Protein AF-X1AXI5-F1 (afdb_monomer_lite)

Radius of gyration: 15.53 Å; chains: 1; bounding box: 26×20×42 Å

Organism: NCBI:txid412755

Structure (mmCIF, N/CA/C/O backbone):
data_AF-X1AXI5-F1
#
_entry.id   AF-X1AXI5-F1
#
loop_
_atom_site.group_PDB
_atom_site.id
_atom_site.type_symbol
_atom_site.label_atom_id
_atom_site.label_alt_id
_atom_site.label_comp_id
_atom_site.label_asym_id
_atom_site.label_entity_id
_atom_site.label_seq_id
_atom_site.pdbx_PDB_ins_code
_atom_site.Cartn_x
_atom_site.Cartn_y
_atom_site.Cartn_z
_atom_site.occupancy
_atom_site.B_iso_or_equiv
_atom_site.auth_seq_id
_atom_site.auth_comp_id
_atom_site.auth_asym_id
_atom_site.auth_atom_id
_atom_site.pdbx_PDB_model_num
ATOM 1 N N . MET A 1 1 ? -14.610 -12.385 16.531 1.00 49.81 1 MET A N 1
ATOM 2 C CA . MET A 1 1 ? -13.505 -11.524 16.052 1.00 49.81 1 MET A CA 1
ATOM 3 C C . MET A 1 1 ? -13.190 -10.540 17.168 1.00 49.81 1 MET A C 1
ATOM 5 O O . MET A 1 1 ? -14.058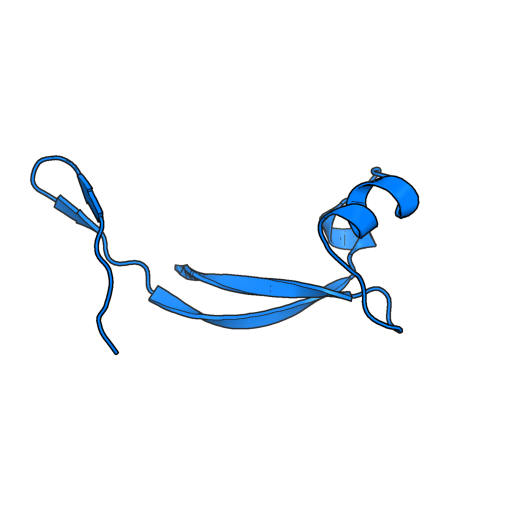 -9.747 17.498 1.00 49.81 1 MET A O 1
ATOM 9 N N . SER A 1 2 ? -12.035 -10.650 17.828 1.00 55.06 2 SER A N 1
ATOM 10 C CA . SER A 1 2 ? -11.647 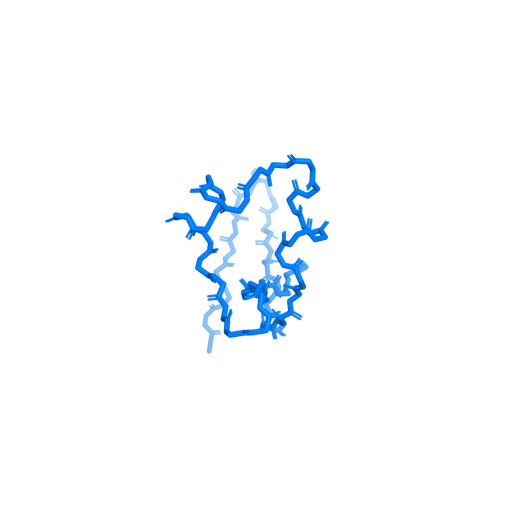-9.664 18.847 1.00 55.06 2 SER A CA 1
ATOM 11 C C . SER A 1 2 ? -11.213 -8.380 18.140 1.00 55.06 2 SER A C 1
ATOM 13 O O . SER A 1 2 ? -10.284 -8.418 17.332 1.00 55.06 2 SER A O 1
ATOM 15 N N . LEU A 1 3 ? -11.899 -7.264 18.396 1.00 66.38 3 LEU A N 1
ATOM 16 C CA . LEU A 1 3 ? -11.444 -5.946 17.959 1.00 66.38 3 LEU A CA 1
ATOM 17 C C . LEU A 1 3 ? -10.278 -5.536 18.858 1.00 66.38 3 LEU A C 1
ATOM 19 O O . LEU A 1 3 ? -10.465 -5.138 20.010 1.00 66.38 3 LEU A O 1
ATOM 23 N N . ASN A 1 4 ? -9.064 -5.665 18.330 1.00 80.69 4 ASN A N 1
ATOM 24 C CA . ASN A 1 4 ? -7.888 -5.111 18.985 1.00 80.69 4 ASN A CA 1
ATOM 25 C C . ASN A 1 4 ? -8.056 -3.588 19.047 1.00 80.69 4 ASN A C 1
ATOM 27 O O . ASN A 1 4 ? -8.318 -2.951 18.027 1.00 80.69 4 ASN A O 1
ATOM 31 N N . HIS A 1 5 ? -7.928 -3.023 20.245 1.00 89.31 5 HIS A N 1
ATOM 32 C CA . HIS A 1 5 ? -8.015 -1.587 20.471 1.00 89.31 5 HIS A CA 1
ATOM 33 C C . HIS A 1 5 ? -6.680 -1.064 20.989 1.00 89.31 5 HIS A C 1
ATOM 35 O O . HIS A 1 5 ? -5.982 -1.743 21.742 1.00 89.31 5 HIS A O 1
ATOM 41 N N . LEU A 1 6 ? -6.331 0.148 20.573 1.00 94.06 6 LEU A N 1
ATOM 42 C CA . LEU A 1 6 ? -5.185 0.883 21.084 1.00 94.06 6 LEU A CA 1
ATOM 43 C C . LEU A 1 6 ? -5.664 1.813 22.199 1.00 94.06 6 LEU A C 1
ATOM 45 O O . LEU A 1 6 ? -6.581 2.610 21.997 1.00 94.06 6 LEU A O 1
ATOM 49 N N . SER A 1 7 ? -5.033 1.739 23.365 1.00 96.31 7 SER A N 1
ATOM 50 C CA . SER A 1 7 ? -5.259 2.709 24.437 1.00 96.31 7 SER A CA 1
ATOM 51 C C . SER A 1 7 ? -4.350 3.918 24.233 1.00 96.31 7 SER A C 1
ATOM 53 O O . SER A 1 7 ? -3.129 3.776 24.220 1.00 96.31 7 SER A O 1
ATOM 55 N N . LEU A 1 8 ? -4.940 5.106 24.098 1.00 95.88 8 LEU A N 1
ATOM 56 C CA . LEU A 1 8 ? -4.224 6.376 23.987 1.00 95.88 8 LEU A CA 1
ATOM 57 C C . LEU A 1 8 ? -4.705 7.326 25.087 1.00 95.88 8 LEU A C 1
ATOM 59 O O . LEU A 1 8 ? -5.733 7.996 24.966 1.00 95.88 8 LEU A O 1
ATOM 63 N N . GLY A 1 9 ? -3.970 7.349 26.201 1.00 96.25 9 GLY A N 1
ATOM 64 C CA . GLY A 1 9 ? -4.378 8.068 27.406 1.00 96.25 9 GLY A CA 1
ATOM 65 C C . GLY A 1 9 ? -5.720 7.549 27.928 1.00 96.25 9 GLY A C 1
ATOM 66 O O . GLY A 1 9 ? -5.828 6.396 28.335 1.00 96.25 9 GLY A O 1
ATOM 67 N N . LYS A 1 10 ? -6.749 8.404 27.900 1.00 96.75 10 LYS A N 1
ATOM 68 C CA . LYS A 1 10 ? -8.117 8.056 28.326 1.00 96.75 10 LYS A CA 1
ATOM 69 C C . LYS A 1 10 ? -8.969 7.437 27.212 1.00 96.75 10 LYS A C 1
ATOM 71 O O . LYS A 1 10 ? -10.079 6.988 27.484 1.00 96.75 10 LYS A O 1
ATOM 76 N N . PHE A 1 11 ? -8.485 7.432 25.971 1.00 96.69 11 PHE A N 1
ATOM 77 C CA . PHE A 1 11 ? -9.246 6.959 24.819 1.00 96.69 11 PHE A CA 1
ATOM 78 C C . PHE A 1 11 ? -8.922 5.508 24.479 1.00 96.69 11 PHE A C 1
ATOM 80 O O . PHE A 1 11 ? -7.774 5.072 24.575 1.00 96.69 11 PHE A O 1
ATOM 87 N N . LYS A 1 12 ? -9.945 4.783 24.018 1.00 95.94 12 LYS A N 1
ATOM 88 C CA . LYS A 1 12 ? -9.807 3.484 23.355 1.00 95.94 12 LYS A CA 1
ATOM 89 C C . LYS A 1 12 ? -10.098 3.675 21.873 1.00 95.94 12 LYS A C 1
ATOM 91 O O . LYS A 1 12 ? -11.211 4.044 21.511 1.00 95.94 12 LYS A O 1
ATOM 96 N N . ILE A 1 13 ? -9.093 3.447 21.040 1.00 94.81 13 ILE A N 1
ATOM 97 C CA . ILE A 1 13 ? -9.177 3.572 19.587 1.00 94.81 13 ILE A CA 1
ATOM 98 C C . ILE A 1 13 ? -9.397 2.181 19.010 1.00 94.81 13 ILE A C 1
ATOM 100 O O . ILE A 1 13 ? -8.611 1.269 19.265 1.00 94.81 13 ILE A O 1
ATOM 104 N N . TYR A 1 14 ? -10.452 2.029 18.220 1.00 94.00 14 TYR A N 1
ATOM 105 C CA . TYR A 1 14 ? -10.791 0.785 17.543 1.00 94.00 14 TYR A CA 1
ATOM 106 C C . TYR A 1 14 ? -10.500 0.956 16.059 1.00 94.00 14 TYR A C 1
ATOM 108 O O . TYR A 1 14 ? -11.058 1.851 15.437 1.00 94.00 14 TYR A O 1
ATOM 116 N N . GLY A 1 15 ? -9.634 0.107 15.508 1.00 92.31 15 GLY A N 1
ATOM 117 C CA 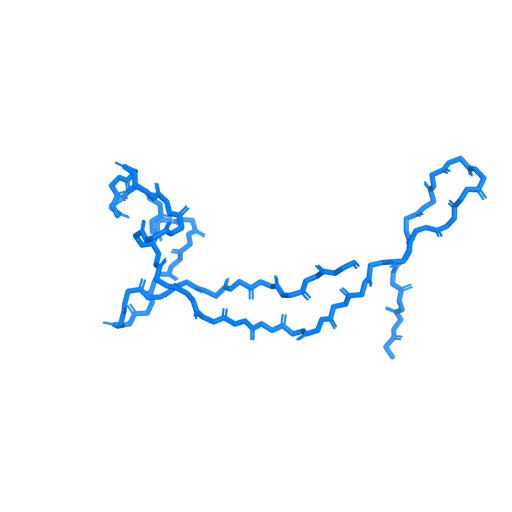. GLY A 1 15 ? -9.448 0.038 14.062 1.00 92.31 15 GLY A CA 1
ATOM 118 C C . GLY A 1 15 ? -10.520 -0.850 13.442 1.00 92.31 15 GLY A C 1
ATOM 119 O O . GLY A 1 15 ? -10.675 -2.005 13.851 1.00 92.31 15 GLY A O 1
ATOM 120 N N . VAL A 1 16 ? -11.233 -0.335 12.448 1.00 91.69 16 VAL A N 1
ATOM 121 C CA . VAL A 1 16 ? -12.187 -1.098 11.642 1.00 91.69 16 VAL A CA 1
ATOM 122 C C . VAL A 1 16 ? -11.449 -1.641 10.424 1.00 91.69 16 VAL A C 1
ATOM 124 O O . VAL A 1 16 ? -10.779 -0.896 9.717 1.00 91.69 16 VAL A O 1
ATOM 127 N N . ARG A 1 17 ? -11.541 -2.954 10.189 1.00 91.69 17 ARG A N 1
ATOM 128 C CA . ARG A 1 17 ? -10.939 -3.619 9.024 1.00 91.69 17 ARG A CA 1
ATOM 129 C C . ARG A 1 17 ? -12.038 -4.137 8.108 1.00 91.69 17 ARG A C 1
ATOM 131 O O . ARG A 1 17 ? -12.752 -5.052 8.504 1.00 91.69 17 ARG A O 1
ATOM 138 N N . ASP A 1 18 ? -12.102 -3.616 6.890 1.00 93.69 18 ASP A N 1
ATOM 139 C CA . ASP A 1 18 ? -13.110 -3.973 5.879 1.00 93.69 18 ASP A CA 1
ATOM 140 C C . ASP A 1 18 ? -12.524 -4.847 4.750 1.00 93.69 18 ASP A C 1
ATOM 142 O O . ASP A 1 18 ? -12.914 -4.807 3.588 1.00 93.69 18 ASP A O 1
ATOM 146 N N . GLY A 1 19 ? -11.506 -5.644 5.083 1.00 94.25 19 GLY A N 1
ATOM 147 C CA . GLY A 1 19 ? -10.862 -6.555 4.140 1.00 94.25 19 GLY A CA 1
ATOM 148 C C . GLY A 1 19 ? -9.774 -5.897 3.291 1.00 94.25 19 GLY A C 1
ATOM 149 O O . GLY A 1 19 ? -8.947 -5.131 3.794 1.00 94.25 19 GLY A O 1
ATOM 150 N N . PHE A 1 20 ? -9.702 -6.290 2.018 1.00 96.75 20 PHE A N 1
ATOM 151 C CA . PHE A 1 20 ? -8.607 -5.933 1.117 1.00 96.7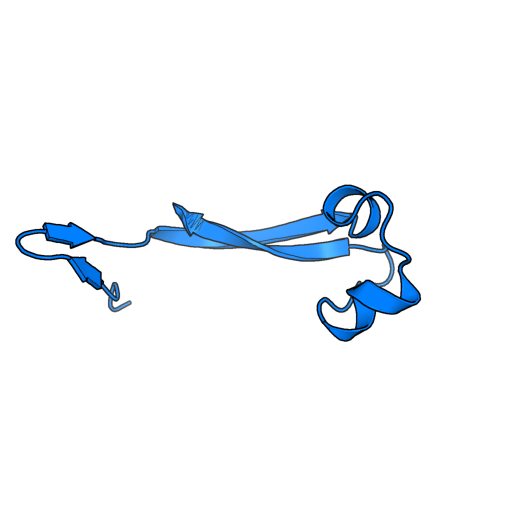5 20 PHE A CA 1
ATOM 152 C C . PHE A 1 20 ? -9.108 -5.591 -0.280 1.00 96.75 20 PHE A C 1
ATOM 154 O O . PHE A 1 20 ? -10.084 -6.166 -0.753 1.00 96.75 20 PHE A O 1
ATOM 161 N N . PHE A 1 21 ? -8.350 -4.748 -0.972 1.00 96.56 21 PHE A N 1
ATOM 162 C CA . PHE A 1 21 ? -8.529 -4.454 -2.388 1.00 96.56 21 PHE A CA 1
ATOM 163 C C . PHE A 1 21 ? -7.188 -4.519 -3.125 1.00 96.56 21 PHE A C 1
ATOM 1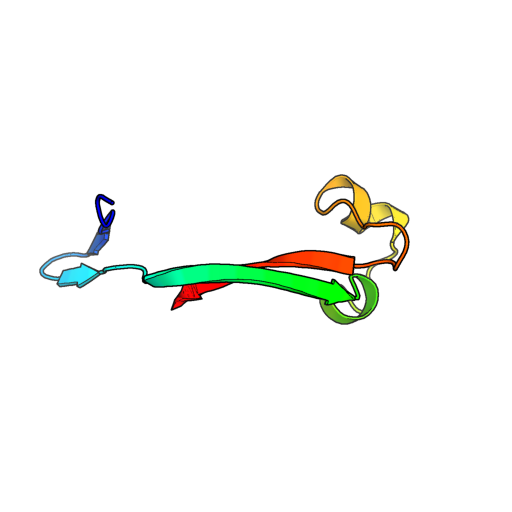65 O O . PHE A 1 21 ? -6.119 -4.507 -2.508 1.00 96.56 21 PHE A O 1
ATOM 172 N N . TYR A 1 22 ? -7.252 -4.629 -4.450 1.00 98.00 22 TYR A N 1
ATOM 173 C CA . TYR A 1 22 ? -6.082 -4.676 -5.321 1.00 98.00 22 TYR A CA 1
ATOM 174 C C . TYR A 1 22 ? -6.010 -3.389 -6.130 1.00 98.00 22 TYR A C 1
ATOM 176 O O . TYR A 1 22 ? -6.989 -2.999 -6.761 1.00 98.00 22 TYR A O 1
ATOM 184 N N . LEU A 1 23 ? -4.849 -2.742 -6.114 1.00 98.25 23 LEU A N 1
ATOM 185 C CA . LEU A 1 23 ? -4.611 -1.483 -6.815 1.00 98.25 23 LEU A CA 1
ATOM 186 C C . LEU A 1 23 ? -3.307 -1.560 -7.597 1.00 98.25 23 LEU A C 1
ATOM 188 O O . LEU A 1 23 ? -2.381 -2.242 -7.159 1.00 98.25 23 LEU A O 1
ATOM 192 N N . ASP A 1 24 ? -3.228 -0.866 -8.733 1.00 98.44 24 ASP A N 1
ATOM 193 C CA . ASP A 1 24 ? -1.995 -0.790 -9.515 1.00 98.44 24 ASP A CA 1
ATOM 194 C C . ASP A 1 24 ? -0.829 -0.291 -8.646 1.00 98.44 24 ASP A C 1
ATOM 196 O O . ASP A 1 24 ? -0.888 0.768 -8.015 1.00 98.44 24 ASP A O 1
ATOM 200 N N . GLY A 1 25 ? 0.240 -1.087 -8.593 1.00 98.31 25 GLY A N 1
ATOM 201 C CA . GLY A 1 25 ? 1.410 -0.775 -7.782 1.00 98.31 25 GLY A CA 1
ATOM 202 C C . GLY A 1 25 ? 2.147 0.465 -8.285 1.00 98.31 25 GLY A C 1
ATOM 203 O O . GLY A 1 25 ? 2.660 1.237 -7.481 1.00 98.31 25 GLY A O 1
ATOM 204 N N . GLY A 1 26 ? 2.159 0.701 -9.601 1.00 98.25 26 GLY A N 1
ATOM 205 C CA . GLY A 1 26 ? 2.756 1.901 -10.188 1.00 98.25 26 GLY A CA 1
ATOM 206 C C . GLY A 1 26 ? 2.039 3.174 -9.740 1.00 98.25 26 GLY A C 1
ATOM 207 O O . GLY A 1 26 ? 2.689 4.113 -9.294 1.00 98.25 26 GLY A O 1
ATOM 208 N N . ALA A 1 27 ? 0.707 3.175 -9.758 1.00 98.00 27 ALA A N 1
ATOM 209 C CA . ALA A 1 27 ? -0.113 4.277 -9.269 1.00 98.00 27 ALA A CA 1
ATOM 210 C C . ALA A 1 27 ? 0.130 4.563 -7.777 1.00 98.00 27 ALA A C 1
ATOM 212 O O . ALA A 1 27 ? 0.184 5.722 -7.374 1.00 98.00 27 ALA A O 1
ATOM 213 N N . MET A 1 28 ? 0.337 3.521 -6.965 1.00 98.12 28 MET A N 1
ATOM 214 C CA . MET A 1 28 ? 0.618 3.666 -5.532 1.00 98.12 28 MET A CA 1
ATOM 215 C C . MET A 1 28 ? 2.013 4.200 -5.214 1.00 98.12 28 MET A C 1
ATOM 217 O O . MET A 1 28 ? 2.181 4.945 -4.249 1.00 98.12 28 M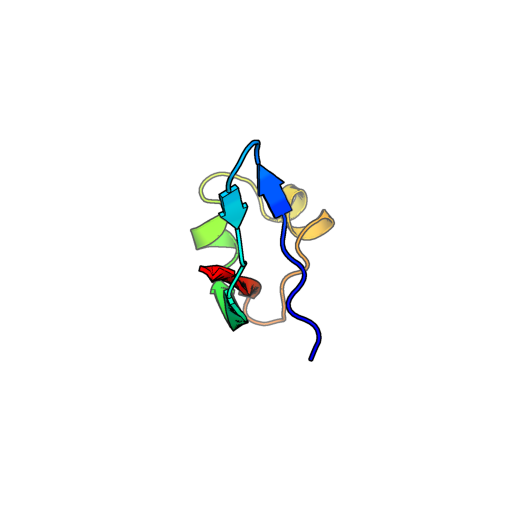ET A O 1
ATOM 221 N N . PHE A 1 29 ? 3.019 3.795 -5.988 1.00 98.19 29 PHE A N 1
ATOM 222 C CA . PHE A 1 29 ? 4.419 4.132 -5.725 1.00 98.19 29 PHE A CA 1
ATOM 223 C C . PHE A 1 29 ? 4.960 5.268 -6.607 1.00 98.19 29 PHE A C 1
ATOM 225 O O . PHE A 1 29 ? 6.077 5.739 -6.383 1.00 98.19 29 PHE A O 1
ATOM 232 N N . GLY A 1 30 ? 4.173 5.744 -7.574 1.00 97.75 30 GLY A N 1
ATOM 233 C CA . GLY A 1 30 ? 4.476 6.888 -8.426 1.00 97.75 30 GLY A CA 1
ATOM 234 C C . GLY A 1 30 ? 5.814 6.740 -9.148 1.00 97.75 30 GLY A C 1
ATOM 235 O O . GLY A 1 30 ? 6.024 5.819 -9.933 1.00 97.75 30 GLY A O 1
ATOM 236 N N . VAL A 1 31 ? 6.738 7.659 -8.864 1.00 97.94 31 VAL A N 1
ATOM 237 C CA . VAL A 1 31 ? 8.066 7.710 -9.499 1.00 97.94 31 VAL A CA 1
ATOM 238 C C . VAL A 1 31 ? 9.009 6.583 -9.063 1.00 97.94 31 VAL A C 1
ATOM 240 O O . VAL A 1 31 ? 10.074 6.420 -9.656 1.00 97.94 31 VAL A O 1
ATOM 243 N N . VAL A 1 32 ? 8.671 5.815 -8.021 1.00 98.12 32 VAL A N 1
ATOM 244 C CA . VAL A 1 32 ? 9.561 4.770 -7.502 1.00 98.12 32 VAL A CA 1
ATOM 245 C C . VAL A 1 32 ? 9.581 3.573 -8.467 1.00 98.12 32 VAL A C 1
ATOM 247 O O . VAL A 1 32 ? 8.533 2.982 -8.739 1.00 98.12 32 VAL A O 1
ATOM 250 N N . PRO A 1 33 ? 10.761 3.136 -8.950 1.00 98.31 33 PRO A N 1
ATOM 251 C CA . PRO A 1 33 ? 10.861 2.003 -9.866 1.00 98.31 33 PRO A CA 1
ATOM 252 C C . PRO A 1 33 ? 10.316 0.694 -9.285 1.00 98.31 33 PRO A C 1
ATOM 254 O O . PRO A 1 33 ? 10.613 0.338 -8.139 1.00 98.31 33 PRO A O 1
ATOM 257 N N . LYS A 1 34 ? 9.621 -0.090 -10.124 1.00 98.25 34 LYS A N 1
ATOM 258 C CA . LYS A 1 34 ? 9.059 -1.406 -9.760 1.00 98.25 34 LYS A CA 1
ATOM 259 C C . LYS A 1 34 ? 10.059 -2.332 -9.095 1.00 98.25 34 LYS A C 1
ATOM 261 O O . LYS A 1 34 ? 9.745 -2.955 -8.087 1.00 98.25 34 LYS A O 1
ATOM 266 N N . VAL A 1 35 ? 11.288 -2.368 -9.602 1.00 98.06 35 VAL A N 1
ATOM 267 C CA . VAL A 1 35 ? 12.365 -3.203 -9.054 1.00 98.06 35 VAL A CA 1
ATOM 268 C C . VAL A 1 35 ? 12.683 -2.915 -7.584 1.00 98.06 35 VAL A C 1
ATOM 270 O O . VAL A 1 35 ? 13.184 -3.804 -6.899 1.00 98.06 35 VAL A O 1
ATOM 273 N N . LEU A 1 36 ? 12.384 -1.711 -7.086 1.00 98.31 36 LEU A N 1
ATOM 274 C CA . LEU A 1 36 ? 12.587 -1.339 -5.689 1.00 98.31 36 LEU A CA 1
ATOM 275 C C . LEU A 1 36 ? 11.370 -1.694 -4.835 1.00 98.31 36 LEU A C 1
ATOM 277 O O . LEU A 1 36 ? 11.517 -2.420 -3.851 1.00 98.31 36 LEU A O 1
ATOM 281 N N . TRP A 1 37 ? 10.173 -1.227 -5.205 1.00 98.12 37 TRP A N 1
ATOM 282 C CA . TRP A 1 37 ? 8.994 -1.404 -4.353 1.00 98.12 37 TRP A CA 1
ATOM 283 C C . TRP A 1 37 ? 8.448 -2.837 -4.360 1.00 98.12 37 TRP A C 1
ATOM 285 O O . TRP A 1 37 ? 7.959 -3.293 -3.323 1.00 98.12 37 TRP A O 1
ATOM 295 N N . GLN A 1 38 ? 8.607 -3.596 -5.455 1.00 98.25 38 GLN A N 1
ATOM 296 C CA . GLN A 1 38 ? 8.075 -4.966 -5.547 1.00 98.25 38 GLN A CA 1
ATOM 297 C C . GLN A 1 38 ? 8.737 -5.940 -4.566 1.00 98.25 38 GLN A C 1
ATOM 299 O O . GLN A 1 38 ? 8.170 -6.979 -4.243 1.00 98.25 38 GLN A O 1
ATOM 304 N N . LYS A 1 39 ? 9.930 -5.594 -4.060 1.00 97.25 39 LYS A N 1
ATOM 305 C CA . LYS A 1 39 ? 10.629 -6.367 -3.024 1.00 97.25 39 LYS A CA 1
ATOM 306 C C . LYS A 1 39 ? 9.842 -6.407 -1.714 1.00 97.25 39 LYS A C 1
ATOM 308 O O . LYS A 1 39 ? 9.922 -7.389 -0.987 1.00 97.25 39 LYS A O 1
ATOM 313 N N . LYS A 1 40 ? 9.113 -5.328 -1.406 1.00 97.44 40 LYS A N 1
ATOM 314 C CA . LYS A 1 40 ? 8.327 -5.184 -0.173 1.00 97.44 40 LYS A CA 1
ATOM 315 C C . LYS A 1 40 ? 6.837 -5.420 -0.400 1.00 97.44 40 LYS A C 1
ATOM 317 O O . LYS A 1 40 ? 6.171 -5.955 0.480 1.00 97.44 40 LYS A O 1
ATOM 322 N N . TYR A 1 41 ? 6.329 -5.041 -1.569 1.00 97.75 41 TYR A N 1
ATOM 323 C CA . TYR A 1 41 ? 4.928 -5.197 -1.945 1.00 97.75 41 TYR A CA 1
ATOM 324 C C . TYR A 1 41 ? 4.842 -6.004 -3.243 1.00 97.75 41 TYR A C 1
ATOM 326 O O . TYR A 1 41 ? 4.842 -5.410 -4.323 1.00 97.75 41 TYR A O 1
ATOM 334 N N . PRO A 1 42 ? 4.818 -7.348 -3.159 1.00 97.81 42 PRO A N 1
ATOM 335 C CA . PRO A 1 42 ? 4.752 -8.203 -4.336 1.00 97.81 42 PRO A CA 1
ATOM 336 C C . PRO A 1 42 ? 3.531 -7.867 -5.191 1.00 97.81 42 PRO A C 1
ATOM 338 O O . PRO A 1 42 ? 2.406 -7.831 -4.688 1.00 97.81 42 PRO A O 1
ATOM 341 N N . ALA A 1 43 ? 3.772 -7.618 -6.476 1.00 98.19 43 ALA A N 1
ATOM 342 C CA . ALA A 1 43 ? 2.712 -7.392 -7.444 1.00 98.19 43 ALA A CA 1
ATOM 343 C C . ALA A 1 43 ? 2.236 -8.717 -8.046 1.00 98.19 43 ALA A C 1
ATOM 345 O O . ALA A 1 43 ? 3.031 -9.638 -8.247 1.00 98.19 43 ALA A O 1
ATOM 346 N N . ASP A 1 44 ? 0.953 -8.796 -8.378 1.00 97.94 44 ASP A N 1
ATOM 347 C CA . ASP A 1 44 ? 0.417 -9.889 -9.182 1.00 97.94 44 ASP A CA 1
ATOM 348 C C . ASP A 1 44 ? 0.750 -9.730 -10.684 1.00 97.94 44 ASP A C 1
ATOM 350 O O . ASP A 1 44 ? 1.493 -8.835 -11.106 1.00 97.94 44 ASP A O 1
ATOM 354 N N . LYS A 1 45 ? 0.192 -10.627 -11.510 1.00 98.06 45 LYS A N 1
ATOM 355 C CA . LYS A 1 45 ? 0.384 -10.625 -12.970 1.00 98.06 45 LYS A CA 1
ATOM 356 C C . LYS A 1 45 ? -0.153 -9.362 -13.653 1.00 98.06 45 LYS A C 1
ATOM 358 O O . LYS A 1 45 ? 0.317 -9.033 -14.735 1.00 98.06 45 LYS A O 1
ATOM 363 N N . GLU A 1 46 ? -1.094 -8.661 -13.028 1.00 98.12 46 GLU A N 1
ATOM 364 C CA . GLU A 1 46 ? -1.704 -7.423 -13.524 1.00 98.12 46 GLU A CA 1
ATOM 365 C C . GLU A 1 46 ? -1.055 -6.177 -12.895 1.00 98.12 46 GLU A C 1
ATOM 367 O O . GLU A 1 46 ? -1.612 -5.088 -12.957 1.00 98.12 46 GLU A O 1
ATOM 372 N N . ASN A 1 47 ? 0.135 -6.322 -12.294 1.00 98.06 47 ASN A N 1
ATOM 373 C CA . ASN A 1 47 ? 0.879 -5.254 -11.623 1.00 98.06 47 ASN A CA 1
ATOM 374 C C . ASN A 1 47 ? 0.196 -4.679 -10.366 1.00 98.06 47 ASN A C 1
ATOM 376 O O . ASN A 1 47 ? 0.582 -3.609 -9.892 1.00 98.06 47 ASN A O 1
ATOM 380 N N . ARG A 1 48 ? -0.771 -5.387 -9.771 1.00 98.56 48 ARG A N 1
ATOM 381 C CA . ARG A 1 48 ? -1.500 -4.895 -8.596 1.00 98.56 48 ARG A CA 1
ATOM 382 C C . ARG A 1 48 ? -0.882 -5.364 -7.290 1.00 98.56 48 ARG A C 1
ATOM 384 O O . ARG A 1 48 ? -0.411 -6.495 -7.187 1.00 98.56 48 ARG A O 1
ATOM 391 N N . ILE A 1 49 ? -0.969 -4.520 -6.269 1.00 98.50 49 ILE A N 1
ATOM 392 C CA . ILE A 1 49 ? -0.601 -4.833 -4.887 1.00 98.50 49 ILE A CA 1
ATOM 393 C C . ILE A 1 49 ? -1.855 -4.974 -4.021 1.00 98.50 49 ILE A C 1
ATOM 395 O O . ILE A 1 49 ? -2.859 -4.295 -4.242 1.00 98.50 49 ILE A O 1
ATOM 399 N N . LYS A 1 50 ? -1.792 -5.851 -3.016 1.00 97.94 50 LYS A N 1
ATOM 400 C CA . LYS A 1 50 ? -2.876 -6.053 -2.048 1.00 97.94 50 LYS A CA 1
ATOM 401 C C . LYS A 1 50 ? -2.802 -4.999 -0.942 1.00 97.94 50 LYS A C 1
ATOM 403 O O . LYS A 1 50 ? -1.820 -4.954 -0.203 1.00 97.94 50 LYS A O 1
ATOM 408 N N . LEU A 1 51 ? -3.851 -4.194 -0.801 1.00 97.31 51 LEU A N 1
ATOM 409 C CA . LEU A 1 51 ? -3.973 -3.128 0.195 1.00 97.31 51 LEU A CA 1
ATOM 410 C C . LEU A 1 51 ? -5.112 -3.425 1.171 1.00 97.31 51 LEU A C 1
ATOM 412 O O . LEU A 1 51 ? -6.115 -4.027 0.793 1.00 97.31 51 LEU A O 1
ATOM 416 N N . GLY A 1 52 ? -4.949 -3.031 2.435 1.00 96.12 52 GLY A N 1
ATOM 417 C CA . GLY A 1 52 ? -5.985 -3.181 3.460 1.00 96.12 52 GLY A CA 1
ATOM 418 C C . GLY A 1 52 ? -6.931 -1.983 3.491 1.00 96.12 52 GLY A C 1
ATOM 419 O O . GLY A 1 52 ? -6.469 -0.844 3.435 1.00 96.12 52 GLY A O 1
ATOM 420 N N . LEU A 1 53 ? -8.230 -2.245 3.625 1.00 95.56 53 LEU A N 1
ATOM 421 C CA . LEU A 1 53 ? -9.246 -1.226 3.888 1.00 95.56 53 LEU A CA 1
ATOM 422 C C . LEU A 1 53 ? -9.384 -1.063 5.401 1.00 95.56 53 LEU A C 1
ATOM 424 O O . LEU A 1 53 ? -9.896 -1.955 6.079 1.00 95.56 53 LEU A O 1
ATOM 428 N N . ASN A 1 54 ? -8.868 0.046 5.933 1.00 92.69 54 ASN A N 1
ATOM 429 C CA . ASN A 1 54 ? -8.894 0.330 7.365 1.00 92.69 54 ASN A CA 1
ATOM 430 C C . ASN A 1 54 ? -9.495 1.719 7.622 1.00 92.69 54 ASN A C 1
ATOM 432 O O . ASN A 1 54 ? -9.198 2.656 6.880 1.00 92.69 54 ASN A O 1
ATOM 436 N N . SER A 1 55 ? -10.304 1.850 8.673 1.00 86.62 55 SER A N 1
ATOM 437 C CA . SER A 1 55 ? -10.839 3.118 9.199 1.00 86.62 55 SER A CA 1
ATOM 438 C C . SER A 1 55 ? -10.643 3.214 10.705 1.00 86.62 55 SER A C 1
ATOM 440 O O . SER A 1 55 ? -10.592 2.147 11.362 1.00 86.62 55 SER A O 1
#

Sequence (55 aa):
MSLNHLSLGKFKIYGVRDGFFYLDGGAMFGVVPKVLWQKKYPADKENRIKLGLNS

InterPro domains:
  IPR036866 Ribonuclease Z/Hydroxyacylglutathione hydrolase-like [G3DSA:3.60.15.10] (7-55)

Foldseek 3Di:
DDFDWDDDPPDTHTKDWPAKDKDQPCVVVPPDDCVPCCVPFPADPVNIGIDTDID

pLDDT: mean 94.03, std 9.58, range [49.81, 98.56]

Secondary structure (DSSP, 8-state):
----EEEETTEEEE--EEEEEEEEHHHHHTTS-HHHHTTTS---TTSEEEEEEE-